Protein AF-A0A7G7G9F0-F1 (afdb_monomer)

Nearest PDB structures (foldseek):
  3saq-assembly2_B  TM=4.068E-01  e=6.735E+00  Vaccinia virus WR
  2ygb-assembly1_B  TM=3.749E-01  e=7.718E+00  Vaccinia virus Western Reserve

Radius of gyration: 10.52 Å; Cα contacts (8 Å, |Δi|>4): 92; chains: 1; bounding box: 24×24×22 Å

Organism: NCBI:txid2086471

Sequence (60 aa):
MLKNISFYQQNKERLKKIYRGKYIVIKEQKVLGAFSTWQEACANGLKLLKNDNFLVKYCQ

Foldseek 3Di:
DVLQVVLCVVCVVVCLVVQPQWKFKTDPSDTPDTHNDPVVNVVVNCVVVVPDDIDIDHRD

Mean predicted aligned error: 2.65 Å

Secondary structure (DSSP, 8-state):
-HHHHHHHHHTHHHHHHHSTT-EEEEETTEEEEEESSHHHHHHHHHHHHTT---EEEE--

Solvent-accessible surface area (backbone atoms only — not comparable to full-atom values): 3420 Å² total; per-residue (Å²): 110,68,64,36,52,51,42,47,64,78,38,40,71,61,48,27,69,75,39,56,74,22,20,33,29,30,46,94,65,38,78,80,48,73,24,84,40,68,66,56,29,50,54,50,48,44,69,75,45,76,77,56,89,69,45,77,47,76,21,119

Structure (mmCIF, N/CA/C/O backbone):
data_AF-A0A7G7G9F0-F1
#
_entry.id   AF-A0A7G7G9F0-F1
#
loop_
_atom_site.group_PDB
_atom_site.id
_atom_site.type_symbol
_atom_site.label_atom_id
_atom_site.label_alt_id
_atom_site.label_comp_id
_atom_site.label_asym_id
_atom_site.label_entity_id
_atom_site.label_seq_id
_atom_site.pdbx_PDB_ins_code
_atom_site.Cartn_x
_atom_site.Cartn_y
_atom_site.Cartn_z
_atom_site.occupancy
_atom_site.B_iso_or_equiv
_atom_site.auth_seq_id
_atom_site.auth_comp_id
_atom_site.auth_asym_id
_atom_site.auth_atom_id
_atom_site.pdbx_PDB_model_num
ATOM 1 N N . MET A 1 1 ? 9.018 13.805 1.591 1.00 76.62 1 MET A N 1
ATOM 2 C CA . MET A 1 1 ? 8.745 12.691 2.531 1.00 76.62 1 MET A CA 1
ATOM 3 C C . MET A 1 1 ? 7.834 13.112 3.690 1.00 76.62 1 MET A C 1
ATOM 5 O O . MET A 1 1 ? 6.779 12.509 3.834 1.00 76.62 1 MET A O 1
ATOM 9 N N . LEU A 1 2 ? 8.158 14.178 4.442 1.00 88.50 2 LEU A N 1
ATOM 10 C CA . LEU A 1 2 ? 7.351 14.674 5.578 1.00 88.50 2 LEU A CA 1
ATOM 11 C C . LEU A 1 2 ? 5.857 14.868 5.257 1.00 88.50 2 LEU A C 1
ATOM 13 O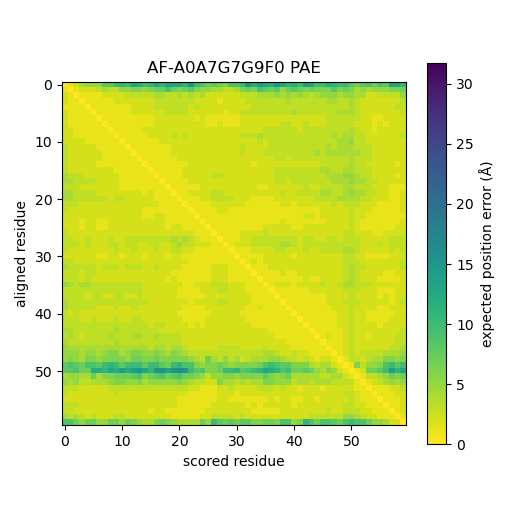 O . LEU A 1 2 ? 5.010 14.368 5.985 1.00 88.50 2 LEU A O 1
ATOM 17 N N . LYS A 1 3 ? 5.523 15.477 4.109 1.00 92.06 3 LYS A N 1
ATOM 18 C CA . LYS A 1 3 ? 4.125 15.663 3.668 1.00 92.06 3 LYS A CA 1
ATOM 19 C C . LYS A 1 3 ? 3.330 14.349 3.558 1.00 92.06 3 LYS A C 1
ATOM 21 O O . LYS A 1 3 ? 2.169 14.307 3.940 1.00 92.06 3 LYS A O 1
ATOM 26 N N . ASN A 1 4 ? 3.948 13.261 3.085 1.00 92.19 4 ASN A N 1
ATOM 27 C CA . ASN A 1 4 ? 3.276 11.957 2.963 1.00 92.19 4 ASN A CA 1
ATOM 28 C C . ASN A 1 4 ? 3.033 11.318 4.335 1.00 92.19 4 ASN A C 1
ATOM 30 O O . ASN A 1 4 ? 2.016 10.658 4.536 1.00 92.19 4 ASN A O 1
ATOM 34 N N . ILE A 1 5 ? 3.958 11.533 5.276 1.00 92.88 5 ILE A N 1
ATOM 35 C CA . ILE A 1 5 ? 3.813 11.084 6.662 1.00 92.88 5 ILE A CA 1
ATOM 36 C C . ILE A 1 5 ? 2.664 11.848 7.325 1.00 92.88 5 ILE A C 1
ATOM 38 O O . ILE A 1 5 ? 1.778 11.214 7.894 1.00 92.88 5 ILE A O 1
ATOM 42 N N . SER A 1 6 ? 2.625 13.178 7.191 1.00 95.75 6 SER A N 1
ATOM 43 C CA . SER A 1 6 ? 1.534 14.005 7.722 1.00 95.75 6 SER A CA 1
ATOM 44 C C . SER A 1 6 ? 0.180 13.607 7.136 1.00 95.75 6 SER A C 1
ATOM 46 O O . SER A 1 6 ? -0.769 13.410 7.890 1.00 95.75 6 SER A O 1
ATOM 48 N N . PHE A 1 7 ? 0.104 13.391 5.818 1.00 96.00 7 PHE A N 1
ATOM 49 C CA . PHE A 1 7 ? -1.108 12.895 5.164 1.00 96.00 7 PHE A CA 1
ATOM 50 C C . PHE A 1 7 ? -1.582 11.566 5.762 1.00 96.00 7 PHE A C 1
ATOM 52 O O . PHE A 1 7 ? -2.763 11.432 6.087 1.00 96.00 7 PHE A O 1
ATOM 59 N N . TYR A 1 8 ? -0.672 10.601 5.944 1.00 94.88 8 TYR A N 1
ATOM 60 C CA . TYR A 1 8 ? -1.014 9.317 6.555 1.00 94.88 8 TYR A CA 1
ATOM 61 C C . TYR A 1 8 ? -1.539 9.492 7.981 1.00 94.88 8 TYR A C 1
ATOM 63 O O . TYR A 1 8 ? -2.556 8.897 8.315 1.00 94.88 8 TYR A O 1
ATOM 71 N N . GLN A 1 9 ? -0.891 10.321 8.806 1.00 95.56 9 GLN A N 1
ATOM 72 C CA . GLN A 1 9 ? -1.320 10.542 10.191 1.00 95.56 9 GLN A CA 1
ATOM 73 C C . GLN A 1 9 ? -2.699 11.205 10.269 1.00 95.56 9 GLN A C 1
ATOM 75 O O . GLN A 1 9 ? -3.567 10.721 10.989 1.00 95.56 9 GLN A O 1
ATOM 80 N N . GLN A 1 10 ? -2.936 12.249 9.471 1.00 97.19 10 GLN A N 1
ATOM 81 C CA . GLN A 1 10 ? -4.221 12.958 9.425 1.00 97.19 10 GLN A CA 1
ATOM 82 C C . GLN A 1 10 ? -5.369 12.079 8.909 1.00 97.19 10 GLN A C 1
ATOM 84 O O . GLN A 1 10 ? -6.523 12.291 9.265 1.00 97.19 10 GLN A O 1
ATOM 89 N N . ASN A 1 11 ? -5.065 11.078 8.077 1.00 96.25 11 ASN A N 1
ATOM 90 C CA . ASN A 1 11 ? -6.061 10.194 7.472 1.00 96.25 11 ASN A CA 1
ATOM 91 C C . ASN A 1 11 ? -6.049 8.775 8.056 1.00 96.25 11 ASN A C 1
ATOM 93 O O . ASN A 1 11 ? -6.729 7.899 7.520 1.00 96.25 11 ASN A O 1
ATOM 97 N N . LYS A 1 12 ? -5.285 8.525 9.125 1.00 94.31 12 LYS A N 1
ATOM 98 C CA . LYS A 1 12 ? -4.928 7.179 9.596 1.00 94.31 12 LYS A CA 1
ATOM 99 C C . LYS A 1 12 ? -6.143 6.279 9.793 1.00 94.31 12 LYS A C 1
ATOM 101 O O . LYS A 1 12 ? -6.195 5.195 9.221 1.00 94.31 12 LYS A O 1
ATOM 106 N N . GLU A 1 13 ? -7.141 6.752 10.533 1.00 96.31 13 GLU A N 1
ATOM 107 C CA . GLU A 1 13 ? -8.350 5.978 10.839 1.00 96.31 13 GLU A CA 1
ATOM 108 C C . GLU A 1 13 ? -9.175 5.663 9.587 1.00 96.31 13 GLU A C 1
ATOM 110 O O . GLU A 1 13 ? -9.643 4.540 9.399 1.00 96.31 13 GLU A O 1
ATOM 115 N N . ARG A 1 14 ? -9.298 6.630 8.672 1.00 96.56 14 ARG A N 1
ATOM 116 C CA . ARG A 1 14 ? -9.986 6.435 7.391 1.00 96.56 14 ARG A CA 1
ATOM 117 C C . ARG A 1 14 ? -9.248 5.421 6.515 1.00 96.56 14 ARG A C 1
ATOM 119 O O . ARG A 1 14 ? -9.872 4.518 5.966 1.00 96.56 14 ARG A O 1
ATOM 126 N N . LEU A 1 15 ? -7.927 5.549 6.401 1.00 96.25 15 LEU A N 1
ATOM 127 C CA . LEU A 1 15 ? -7.094 4.662 5.585 1.00 96.25 15 LEU A CA 1
ATOM 128 C C . LEU A 1 15 ? -7.087 3.232 6.128 1.00 96.25 15 LEU A C 1
ATOM 130 O O . LEU A 1 15 ? -7.198 2.297 5.342 1.00 96.25 15 LEU A O 1
ATOM 134 N N . LYS A 1 16 ? -7.036 3.055 7.452 1.00 95.75 16 LYS A N 1
ATOM 135 C CA . LYS A 1 16 ? -7.144 1.738 8.094 1.00 95.75 16 LYS A CA 1
ATOM 136 C C . LYS A 1 16 ? -8.472 1.048 7.809 1.00 95.75 16 LYS A C 1
ATOM 138 O O . LYS A 1 16 ? -8.476 -0.150 7.565 1.00 95.75 16 LYS A O 1
ATOM 143 N N . LYS A 1 17 ? -9.584 1.790 7.811 1.00 96.56 17 LYS A N 1
ATOM 144 C CA . LYS A 1 17 ? -10.906 1.234 7.484 1.00 96.56 17 LYS A CA 1
ATOM 145 C C . LYS A 1 17 ? -11.002 0.805 6.020 1.00 96.56 17 LYS A C 1
ATOM 147 O O . LYS A 1 17 ? -11.498 -0.279 5.745 1.00 96.56 17 LYS A O 1
ATOM 152 N N . ILE A 1 18 ? -10.512 1.637 5.099 1.00 97.12 18 ILE A N 1
ATOM 153 C CA . ILE A 1 18 ? -10.619 1.388 3.652 1.00 97.12 18 ILE A CA 1
ATOM 154 C C . ILE A 1 18 ? -9.648 0.291 3.191 1.00 97.12 18 ILE A C 1
ATOM 156 O O . ILE A 1 18 ? -10.015 -0.559 2.387 1.00 97.12 18 ILE A O 1
ATOM 160 N N . TYR A 1 19 ? -8.415 0.299 3.697 1.00 97.06 19 TYR A N 1
ATOM 161 C CA . TYR A 1 19 ? -7.323 -0.558 3.224 1.00 97.06 19 TYR A CA 1
ATOM 162 C C . TYR A 1 19 ? -6.890 -1.594 4.265 1.00 97.06 19 TYR A C 1
ATOM 164 O O . TYR A 1 19 ? -5.724 -1.985 4.307 1.00 97.06 19 TYR A O 1
ATOM 172 N N . ARG A 1 20 ? -7.807 -2.026 5.136 1.00 96.62 20 ARG A N 1
ATOM 173 C CA . ARG A 1 20 ? -7.513 -2.985 6.207 1.00 96.62 20 ARG A CA 1
ATOM 174 C C . ARG A 1 20 ? -6.829 -4.241 5.658 1.00 96.62 20 ARG A C 1
ATOM 176 O O . ARG A 1 20 ? -7.319 -4.858 4.716 1.00 96.62 20 ARG A O 1
ATOM 183 N N . GLY A 1 21 ? -5.706 -4.622 6.260 1.00 96.62 21 GLY A N 1
ATOM 184 C CA . GLY A 1 21 ? -4.917 -5.786 5.855 1.00 96.62 21 GLY A CA 1
ATOM 185 C C . GLY A 1 21 ? -4.114 -5.592 4.565 1.00 96.62 21 GLY A C 1
ATOM 186 O O . GLY A 1 21 ? -3.645 -6.574 3.994 1.00 96.62 21 GLY A O 1
ATOM 187 N N . LYS A 1 22 ? -3.961 -4.355 4.079 1.00 97.81 22 LYS A N 1
ATOM 188 C CA . LYS A 1 22 ? -3.201 -4.034 2.864 1.00 97.81 22 LYS A CA 1
ATOM 189 C C . LYS A 1 22 ? -2.028 -3.103 3.157 1.00 97.81 22 LYS A C 1
ATOM 191 O O . LYS A 1 22 ? -2.021 -2.341 4.126 1.00 97.81 22 LYS A O 1
ATOM 196 N N . TYR A 1 23 ? -1.043 -3.144 2.271 1.00 98.12 23 TYR A N 1
ATOM 197 C CA . TYR A 1 23 ? 0.056 -2.193 2.185 1.00 98.12 23 TYR A CA 1
ATOM 198 C C . TYR A 1 23 ? -0.299 -1.098 1.189 1.00 98.12 23 TYR A C 1
ATOM 200 O O . TYR A 1 23 ? -0.502 -1.378 0.011 1.00 98.12 23 TYR A O 1
ATOM 208 N N . ILE A 1 24 ? -0.358 0.150 1.640 1.00 97.69 24 ILE A N 1
ATOM 209 C CA . ILE A 1 24 ? -0.639 1.299 0.778 1.00 97.69 24 ILE A CA 1
ATOM 210 C C . ILE A 1 24 ? 0.643 2.021 0.380 1.00 97.69 24 ILE A C 1
ATOM 212 O O . ILE A 1 24 ? 1.544 2.194 1.204 1.00 97.69 24 ILE A O 1
ATOM 216 N N . VAL A 1 25 ? 0.696 2.479 -0.870 1.00 97.31 25 VAL A N 1
ATOM 217 C CA . VAL A 1 25 ? 1.755 3.356 -1.391 1.00 97.31 25 VAL A CA 1
ATOM 218 C C . VAL A 1 25 ? 1.238 4.789 -1.391 1.00 97.31 25 VAL A C 1
ATOM 220 O O . VAL A 1 25 ? 0.211 5.079 -2.002 1.00 97.31 25 VAL A O 1
ATOM 223 N N . ILE A 1 26 ? 1.944 5.690 -0.710 1.00 96.25 26 ILE A N 1
ATOM 224 C CA . ILE A 1 26 ? 1.575 7.098 -0.566 1.00 96.25 26 ILE A CA 1
ATOM 225 C C . ILE A 1 26 ? 2.643 7.992 -1.192 1.00 96.25 26 ILE A C 1
ATOM 227 O O . ILE A 1 26 ? 3.824 7.943 -0.823 1.00 96.25 26 ILE A O 1
ATOM 231 N N . LYS A 1 27 ? 2.200 8.881 -2.079 1.00 94.31 27 LYS A N 1
ATOM 232 C CA . LYS A 1 27 ? 3.021 9.919 -2.706 1.00 94.31 27 LYS A CA 1
ATOM 233 C C . LYS A 1 27 ? 2.169 11.159 -2.944 1.00 94.31 27 LYS A C 1
ATOM 235 O O . LYS A 1 27 ? 0.984 11.042 -3.222 1.00 94.31 27 LYS A O 1
ATOM 240 N N . GLU A 1 28 ? 2.768 12.335 -2.769 1.00 93.75 28 GLU A N 1
ATOM 241 C CA . GLU A 1 28 ? 2.100 13.631 -2.958 1.00 93.75 28 GLU A CA 1
ATOM 242 C C . GLU A 1 28 ? 0.747 13.732 -2.240 1.00 93.75 28 GLU A C 1
ATOM 244 O O . GLU A 1 28 ? -0.217 14.282 -2.763 1.00 93.75 28 GLU A O 1
ATOM 249 N N . GLN A 1 29 ? 0.687 13.204 -1.010 1.00 94.25 29 GLN A N 1
ATOM 250 C CA . GLN A 1 29 ? -0.528 13.203 -0.182 1.00 94.25 29 GLN A CA 1
ATOM 251 C C . GLN A 1 29 ? -1.712 12.460 -0.833 1.00 94.25 29 GLN A C 1
ATOM 253 O O . GLN A 1 29 ? -2.872 12.809 -0.627 1.00 94.25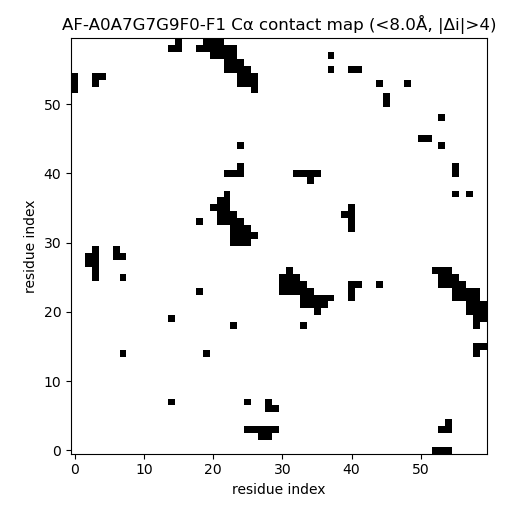 29 GLN A O 1
ATOM 258 N N . LYS A 1 30 ? -1.422 11.426 -1.629 1.00 94.75 30 LYS A N 1
ATOM 259 C CA . LYS A 1 30 ? -2.409 10.545 -2.257 1.00 94.75 30 LYS A CA 1
ATOM 260 C C . LYS A 1 30 ? -1.997 9.089 -2.091 1.00 94.75 30 LYS A C 1
ATOM 262 O O . LYS A 1 30 ? -0.810 8.778 -2.014 1.00 94.75 30 LYS A O 1
ATOM 267 N N . VAL A 1 31 ? -2.987 8.200 -2.047 1.00 96.50 31 VAL A N 1
ATOM 268 C CA . VAL A 1 31 ? -2.766 6.752 -2.134 1.00 96.50 31 VAL A CA 1
ATOM 269 C C . VAL A 1 31 ? -2.703 6.385 -3.611 1.00 96.50 31 VAL A C 1
ATOM 271 O O . VAL A 1 31 ? -3.662 6.629 -4.336 1.00 96.50 31 VAL A O 1
ATOM 274 N N . LEU A 1 32 ? -1.576 5.830 -4.051 1.00 95.38 32 LEU A N 1
ATOM 275 C CA . LEU A 1 32 ? -1.365 5.399 -5.437 1.00 95.38 32 LEU A CA 1
ATOM 276 C C . LEU A 1 32 ? -1.796 3.948 -5.678 1.00 95.38 32 LEU A C 1
ATOM 278 O O . LEU A 1 32 ? -2.038 3.557 -6.813 1.00 95.38 32 LEU A O 1
ATOM 282 N N . GLY A 1 33 ? -1.882 3.148 -4.615 1.00 95.75 33 GLY A N 1
ATOM 283 C CA . GLY A 1 33 ? -2.317 1.759 -4.684 1.00 95.75 33 GLY A CA 1
ATOM 284 C C . GLY A 1 33 ? -2.322 1.087 -3.316 1.00 95.75 33 GLY A C 1
ATOM 285 O O . GLY A 1 33 ? -1.720 1.596 -2.365 1.00 95.75 33 GLY A O 1
ATOM 286 N N . ALA A 1 34 ? -3.007 -0.053 -3.237 1.00 97.38 34 ALA A N 1
ATOM 287 C CA . ALA A 1 34 ? -3.096 -0.907 -2.061 1.00 97.38 34 ALA A CA 1
ATOM 288 C C . ALA A 1 34 ? -2.823 -2.362 -2.460 1.00 97.38 34 ALA A C 1
ATOM 290 O O . ALA A 1 34 ? -3.413 -2.868 -3.411 1.00 97.38 34 ALA A O 1
ATOM 291 N N . PHE A 1 35 ? -1.935 -3.026 -1.728 1.00 97.75 35 PHE A N 1
ATOM 292 C CA . PHE A 1 35 ? -1.338 -4.302 -2.115 1.00 97.75 35 PHE A CA 1
ATOM 293 C C . PHE A 1 35 ? -1.407 -5.312 -0.977 1.00 97.75 35 PHE A C 1
ATOM 295 O O . PHE A 1 35 ? -1.527 -4.937 0.192 1.00 97.75 35 PHE A O 1
ATOM 302 N N . SER A 1 36 ? -1.358 -6.600 -1.305 1.00 96.81 36 SER A N 1
ATOM 303 C CA . SER A 1 36 ? -1.468 -7.657 -0.294 1.00 96.81 36 SER A CA 1
ATOM 304 C C . SER A 1 36 ? -0.147 -7.881 0.436 1.00 96.81 36 SER A C 1
ATOM 306 O O . SER A 1 36 ? -0.154 -8.255 1.605 1.00 96.81 36 SER A O 1
ATOM 308 N N . THR A 1 37 ? 0.981 -7.610 -0.223 1.00 97.81 37 THR A N 1
ATOM 309 C CA . THR A 1 37 ? 2.315 -7.791 0.357 1.00 97.81 37 THR A CA 1
ATOM 310 C C . THR A 1 37 ? 3.128 -6.503 0.329 1.00 97.81 37 THR A C 1
ATOM 312 O O . THR A 1 37 ? 2.919 -5.606 -0.493 1.00 97.81 37 THR A O 1
ATOM 315 N N . TRP A 1 38 ? 4.098 -6.414 1.239 1.00 96.69 38 TRP A N 1
ATOM 316 C CA . TRP A 1 38 ? 5.049 -5.307 1.253 1.00 96.69 38 TRP A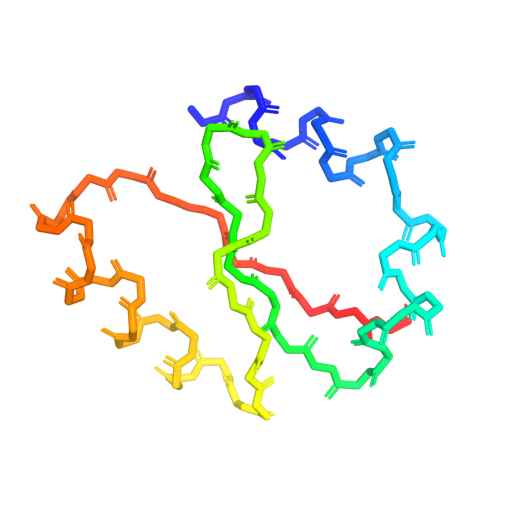 CA 1
ATOM 317 C C . TRP A 1 38 ? 5.900 -5.282 -0.025 1.00 96.69 38 TRP A C 1
ATOM 319 O O . TRP A 1 38 ? 6.130 -4.208 -0.581 1.00 96.69 38 TRP A O 1
ATOM 329 N N . GLN A 1 39 ? 6.318 -6.456 -0.524 1.00 97.25 39 GLN A N 1
ATOM 330 C CA . GLN A 1 39 ? 7.103 -6.560 -1.758 1.00 97.25 39 GLN A CA 1
ATOM 331 C C . GLN A 1 39 ? 6.345 -5.995 -2.965 1.00 97.25 39 GLN A C 1
ATOM 333 O O . GLN A 1 39 ? 6.923 -5.222 -3.727 1.00 97.25 39 GLN A O 1
ATOM 338 N N . GLU A 1 40 ? 5.054 -6.311 -3.116 1.00 96.81 40 GLU A N 1
ATOM 339 C CA . GLU A 1 40 ? 4.218 -5.765 -4.195 1.00 96.81 40 GLU A CA 1
A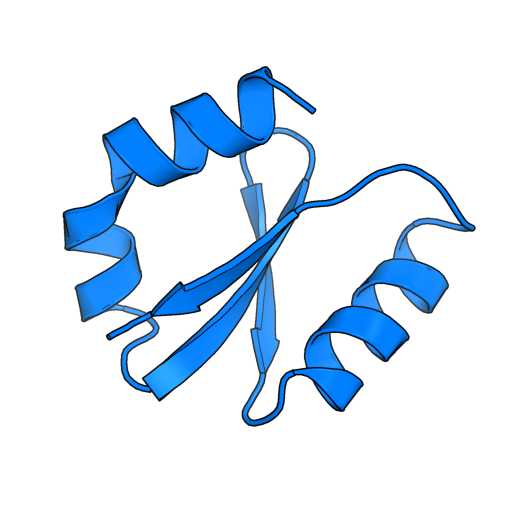TOM 340 C C . GLU A 1 40 ? 4.116 -4.239 -4.130 1.00 96.81 40 GLU A C 1
ATOM 342 O O . GLU A 1 40 ? 4.270 -3.570 -5.155 1.00 96.81 40 GLU A O 1
ATOM 347 N N . ALA A 1 41 ? 3.887 -3.683 -2.936 1.00 97.06 41 ALA A N 1
ATOM 348 C CA . ALA A 1 41 ? 3.799 -2.238 -2.740 1.00 97.06 41 ALA A CA 1
ATOM 349 C C . ALA A 1 41 ? 5.112 -1.532 -3.102 1.00 97.06 41 ALA A C 1
ATOM 351 O O . ALA A 1 41 ? 5.098 -0.513 -3.796 1.00 97.06 41 ALA A O 1
ATOM 352 N N . CYS A 1 42 ? 6.249 -2.085 -2.680 1.00 95.12 42 CYS A N 1
ATOM 353 C CA . CYS A 1 42 ? 7.564 -1.538 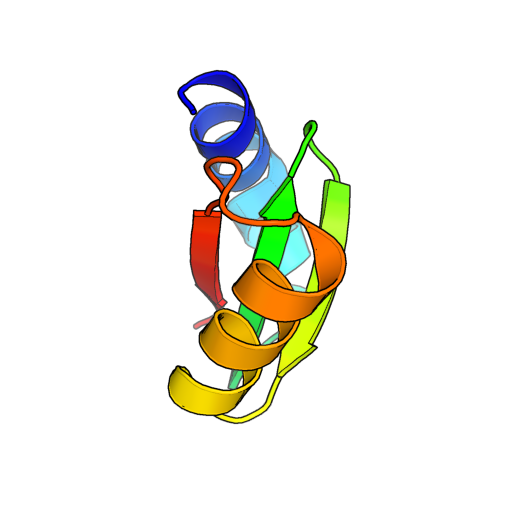-3.001 1.00 95.12 42 CYS A CA 1
ATOM 354 C C . CYS A 1 42 ? 7.887 -1.647 -4.493 1.00 95.12 42 CYS A C 1
ATOM 356 O O . CYS A 1 42 ? 8.289 -0.652 -5.094 1.00 95.12 42 CYS A O 1
ATOM 358 N N . ALA A 1 43 ? 7.666 -2.812 -5.107 1.00 95.31 43 ALA A N 1
ATOM 359 C CA . ALA A 1 43 ? 7.914 -3.018 -6.532 1.00 95.31 43 ALA A CA 1
ATOM 360 C C . ALA A 1 43 ? 7.068 -2.066 -7.395 1.00 95.31 43 ALA A C 1
ATOM 362 O O . ALA A 1 43 ? 7.590 -1.434 -8.315 1.00 95.31 43 ALA A O 1
ATOM 363 N N . ASN A 1 4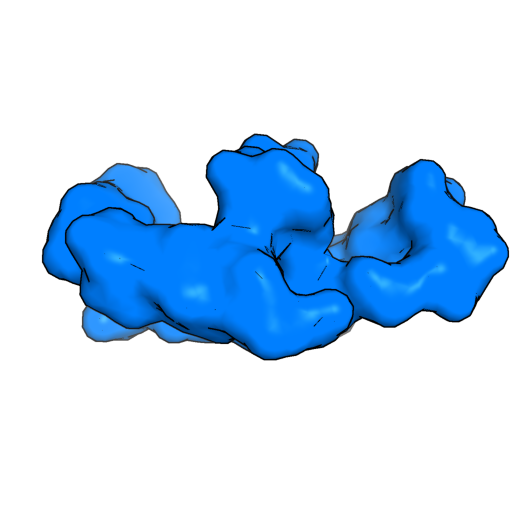4 ? 5.783 -1.896 -7.060 1.00 95.00 44 ASN A N 1
ATOM 364 C CA . ASN A 1 44 ? 4.914 -0.941 -7.747 1.00 95.00 44 ASN A CA 1
ATOM 365 C C . ASN A 1 44 ? 5.345 0.508 -7.509 1.00 95.00 44 ASN A C 1
ATOM 367 O O . ASN A 1 44 ? 5.398 1.282 -8.461 1.00 95.00 44 ASN A O 1
ATOM 371 N N . GLY A 1 45 ? 5.694 0.874 -6.273 1.00 94.12 45 GLY A N 1
ATOM 372 C CA . GLY A 1 45 ? 6.191 2.213 -5.953 1.00 94.12 45 GLY A CA 1
ATOM 373 C C . GLY A 1 45 ? 7.445 2.574 -6.753 1.00 94.12 45 GLY A C 1
ATOM 374 O O . GLY A 1 45 ? 7.482 3.630 -7.382 1.00 94.12 45 GLY A O 1
ATOM 375 N N . LEU A 1 46 ? 8.430 1.671 -6.811 1.00 93.12 46 LEU A N 1
ATOM 376 C CA . LEU A 1 46 ? 9.666 1.864 -7.580 1.00 93.12 46 LEU A CA 1
ATOM 377 C C . LEU A 1 46 ? 9.397 1.975 -9.085 1.00 93.12 46 LEU A C 1
ATOM 379 O O . LEU A 1 46 ? 9.933 2.871 -9.739 1.00 93.12 46 LEU A O 1
ATOM 383 N N . LYS A 1 47 ? 8.529 1.109 -9.626 1.00 92.38 47 LYS A N 1
ATOM 384 C CA . LYS A 1 47 ? 8.155 1.117 -11.047 1.00 92.38 47 LYS A CA 1
ATOM 385 C C . LYS A 1 47 ? 7.433 2.405 -11.447 1.00 92.38 47 LYS A C 1
ATOM 387 O O . LYS A 1 47 ? 7.733 2.970 -12.495 1.00 92.38 47 LYS A O 1
ATOM 392 N N . LEU A 1 48 ? 6.485 2.863 -10.628 1.00 90.25 48 LEU A N 1
ATOM 393 C CA . LEU A 1 48 ? 5.661 4.040 -10.917 1.00 90.25 48 LEU A CA 1
ATOM 394 C C . LEU A 1 48 ? 6.430 5.352 -10.746 1.00 90.25 48 LEU A C 1
ATOM 396 O O . LEU A 1 48 ? 6.195 6.297 -11.494 1.00 90.25 48 LEU A O 1
AT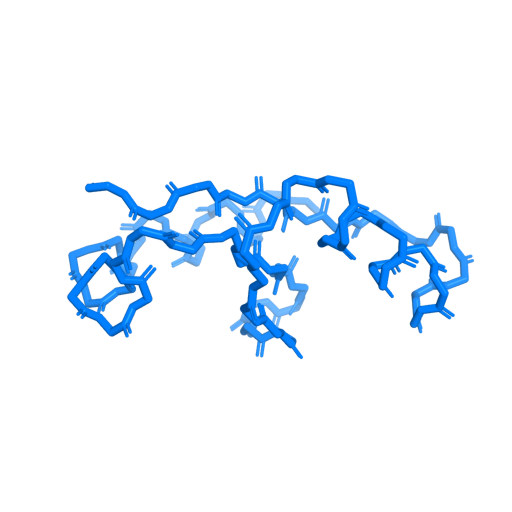OM 400 N N . LEU A 1 49 ? 7.334 5.420 -9.767 1.00 90.19 49 LEU A N 1
ATOM 401 C CA . LEU A 1 49 ? 7.943 6.680 -9.333 1.00 90.19 49 LEU A CA 1
ATOM 402 C C . LEU A 1 49 ? 9.406 6.840 -9.752 1.00 90.19 49 LEU A C 1
ATOM 404 O O . LEU A 1 49 ? 10.035 7.812 -9.350 1.00 90.19 49 LEU A O 1
ATOM 408 N N . LYS A 1 50 ? 9.946 5.924 -10.569 1.00 84.50 50 LYS A N 1
ATOM 409 C CA . LYS A 1 50 ? 11.298 6.010 -11.155 1.00 84.50 50 LYS A CA 1
ATOM 410 C C . LYS A 1 50 ? 12.381 6.384 -10.123 1.00 84.50 50 LYS A C 1
ATOM 412 O O . LYS A 1 50 ? 13.198 7.263 -10.373 1.00 84.50 50 LYS A O 1
ATOM 417 N N . ASN A 1 51 ? 12.379 5.707 -8.971 1.00 74.31 51 ASN A N 1
ATOM 418 C CA . ASN A 1 51 ? 13.279 5.930 -7.822 1.00 74.31 51 ASN A CA 1
ATOM 419 C C . ASN A 1 51 ? 13.074 7.226 -7.014 1.00 74.31 51 ASN A C 1
ATOM 421 O O . ASN A 1 51 ? 13.889 7.534 -6.146 1.00 74.31 51 ASN A O 1
ATOM 425 N N . ASP A 1 52 ? 11.990 7.970 -7.223 1.00 86.69 52 ASP A N 1
ATOM 426 C CA . ASP A 1 52 ? 11.614 9.052 -6.312 1.00 86.69 52 ASP A CA 1
ATOM 427 C C . ASP A 1 52 ? 11.090 8.484 -4.974 1.00 86.69 52 ASP A C 1
ATOM 429 O O . ASP A 1 52 ? 10.523 7.395 -4.899 1.00 86.69 52 ASP A O 1
ATOM 433 N N . ASN A 1 53 ? 11.259 9.234 -3.888 1.00 89.56 53 ASN A N 1
ATOM 434 C CA . ASN A 1 53 ? 10.897 8.825 -2.537 1.00 89.56 53 ASN A CA 1
ATOM 435 C C . ASN A 1 53 ? 9.375 8.688 -2.366 1.00 89.56 53 AS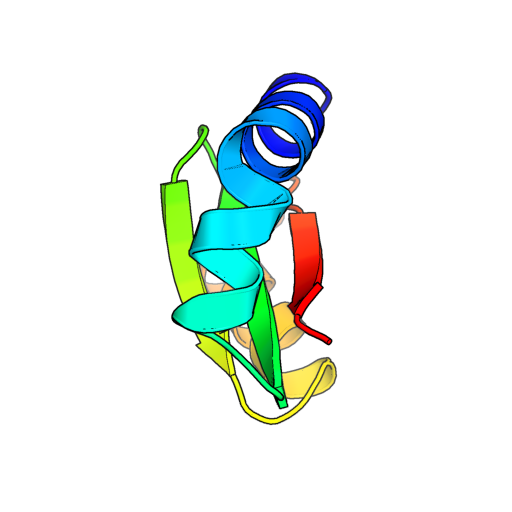N A C 1
ATOM 437 O O . ASN A 1 53 ? 8.625 9.644 -2.603 1.00 89.56 53 ASN A O 1
ATOM 441 N N . PHE A 1 54 ? 8.918 7.560 -1.822 1.00 94.50 54 PHE A N 1
ATOM 442 C CA . PHE A 1 54 ? 7.521 7.301 -1.457 1.00 94.50 54 PHE A CA 1
ATOM 443 C C . PHE A 1 54 ? 7.402 6.663 -0.073 1.00 94.50 54 PHE A C 1
ATOM 445 O O . PHE A 1 54 ? 8.394 6.305 0.556 1.00 94.50 54 PHE A O 1
ATOM 452 N N . LEU A 1 55 ? 6.172 6.574 0.432 1.00 95.19 55 LEU A N 1
ATOM 453 C CA . LEU A 1 55 ? 5.878 5.975 1.728 1.00 95.19 55 LEU A CA 1
ATOM 454 C C . LEU A 1 55 ? 5.056 4.701 1.532 1.00 95.19 55 LEU A C 1
ATOM 456 O O . LEU A 1 55 ? 4.004 4.751 0.904 1.00 95.19 55 LEU A O 1
ATOM 460 N N . VAL A 1 56 ? 5.499 3.591 2.121 1.00 96.44 56 VAL A N 1
ATOM 461 C CA . VAL A 1 56 ? 4.700 2.364 2.242 1.00 96.44 56 VAL A CA 1
ATOM 462 C C . VAL A 1 56 ? 4.250 2.202 3.685 1.00 96.44 56 VAL A C 1
ATOM 464 O O . VAL A 1 56 ? 5.063 2.325 4.608 1.00 96.44 56 VAL A O 1
ATOM 467 N N . LYS A 1 57 ? 2.961 1.925 3.899 1.00 97.00 57 LYS A N 1
ATOM 468 C CA . LYS A 1 57 ? 2.414 1.627 5.230 1.00 97.00 57 LYS A CA 1
ATOM 469 C C . LYS A 1 57 ? 1.434 0.468 5.196 1.00 97.00 57 LYS A C 1
ATOM 471 O O . LYS A 1 57 ? 0.611 0.380 4.297 1.00 97.00 57 LYS A O 1
ATOM 476 N N . TYR A 1 58 ? 1.530 -0.393 6.205 1.00 97.31 58 TYR A N 1
ATOM 477 C CA . TYR A 1 58 ? 0.547 -1.436 6.460 1.00 97.31 58 TYR A CA 1
ATOM 478 C C . TYR A 1 58 ? -0.631 -0.859 7.246 1.00 97.31 58 TYR A C 1
ATOM 480 O O . TYR A 1 58 ? -0.436 -0.170 8.254 1.00 97.31 58 TYR A O 1
ATOM 488 N N . CYS A 1 59 ? -1.843 -1.127 6.775 1.00 94.88 59 CYS A N 1
ATOM 489 C CA . CYS A 1 59 ? -3.079 -0.681 7.397 1.00 94.88 59 CYS A CA 1
ATOM 490 C C . CYS A 1 59 ? -3.667 -1.803 8.265 1.00 94.88 59 CYS A C 1
ATOM 492 O O . CYS A 1 59 ? -4.326 -2.706 7.754 1.00 94.88 59 CYS A O 1
ATOM 494 N N . GLN A 1 60 ? -3.438 -1.717 9.579 1.00 88.56 60 GLN A N 1
ATOM 495 C CA . GLN A 1 60 ? -3.974 -2.622 10.605 1.00 88.56 60 GLN A CA 1
ATOM 496 C C . GLN A 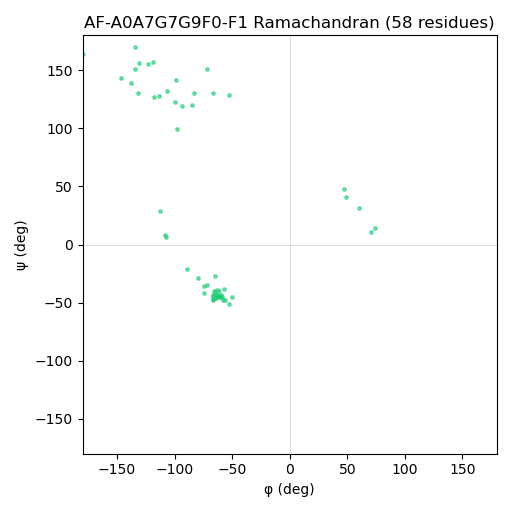1 60 ? -4.879 -1.892 11.588 1.00 88.56 60 GLN A C 1
ATOM 498 O O . GLN A 1 60 ? -4.503 -0.768 12.003 1.00 88.56 60 GLN A O 1
#

pLDDT: mean 94.25, std 4.51, range [74.31, 98.12]